Protein AF-A0A961S2N0-F1 (afdb_monomer_lite)

Sequence (56 aa):
MTDALPLYAKVKDHILENIRSGAWAPGFRVPSENELVESFGISRMTANRALRELMN

Foldseek 3Di:
DDPPPPLLVVLLVVVVCCVVVCVQPVVRDDDDLVRCCVVSVDDSVSSVVSVVVNVD

Structure (mmCIF, N/CA/C/O backbone):
data_AF-A0A961S2N0-F1
#
_entry.id   AF-A0A961S2N0-F1
#
loop_
_atom_site.group_PDB
_atom_site.id
_atom_site.type_symbol
_atom_site.label_atom_id
_atom_site.label_alt_id
_atom_site.label_comp_id
_atom_site.label_asym_id
_atom_site.label_entity_id
_atom_site.label_seq_id
_atom_site.pdbx_PDB_ins_code
_atom_site.Cartn_x
_atom_site.Cartn_y
_atom_site.Cartn_z
_atom_site.occupancy
_atom_site.B_iso_or_equiv
_atom_site.auth_seq_id
_atom_site.auth_comp_id
_atom_site.auth_asym_id
_atom_site.auth_atom_id
_atom_site.pdbx_PDB_model_num
ATOM 1 N N . MET A 1 1 ? -6.333 -8.932 -23.380 1.00 39.78 1 MET A N 1
ATOM 2 C CA . MET A 1 1 ? -4.903 -8.620 -23.605 1.00 39.78 1 MET A CA 1
ATOM 3 C C . MET A 1 1 ? -4.428 -7.853 -22.384 1.00 39.78 1 MET A C 1
ATOM 5 O O . MET A 1 1 ? -5.189 -7.042 -21.886 1.00 39.78 1 MET A O 1
ATOM 9 N N . THR A 1 2 ? -3.289 -8.242 -21.820 1.00 49.44 2 THR A N 1
ATOM 10 C CA . THR A 1 2 ? -2.846 -7.981 -20.438 1.00 49.44 2 THR A CA 1
ATOM 11 C C . THR A 1 2 ? -2.818 -6.499 -20.062 1.00 49.44 2 THR A C 1
ATOM 13 O O . THR A 1 2 ? -1.841 -5.809 -20.349 1.00 49.44 2 THR A O 1
ATOM 16 N N . ASP A 1 3 ? -3.862 -6.040 -19.372 1.00 57.16 3 ASP A N 1
ATOM 17 C CA . ASP A 1 3 ? -3.870 -4.757 -18.673 1.00 57.16 3 ASP A CA 1
ATOM 18 C C . ASP A 1 3 ? -2.994 -4.910 -17.423 1.00 57.16 3 ASP A C 1
ATOM 20 O O . ASP A 1 3 ? -3.434 -5.305 -16.341 1.00 57.16 3 ASP A O 1
ATOM 24 N N . ALA A 1 4 ? -1.682 -4.778 -17.614 1.00 70.88 4 ALA A N 1
ATOM 25 C CA . ALA A 1 4 ? -0.733 -4.833 -16.520 1.00 70.88 4 ALA A CA 1
ATOM 26 C C . ALA A 1 4 ? -0.900 -3.551 -15.703 1.00 70.88 4 ALA A C 1
ATOM 28 O O . ALA A 1 4 ? -0.255 -2.542 -15.988 1.00 70.88 4 ALA A O 1
ATOM 29 N N . LEU A 1 5 ? -1.781 -3.603 -14.697 1.00 75.31 5 LEU A N 1
ATOM 30 C CA . LEU A 1 5 ? -1.970 -2.514 -13.747 1.00 75.31 5 LEU A CA 1
ATOM 31 C C . LEU A 1 5 ? -0.600 -1.999 -13.276 1.00 75.31 5 LEU A C 1
ATOM 33 O O . LEU A 1 5 ? 0.266 -2.814 -12.915 1.00 75.31 5 LEU A O 1
ATOM 37 N N . PRO A 1 6 ? -0.390 -0.670 -13.263 1.00 87.31 6 PRO A N 1
ATOM 38 C CA . PRO A 1 6 ? 0.834 -0.081 -12.747 1.00 87.31 6 PRO A CA 1
ATOM 39 C C . PRO A 1 6 ? 1.163 -0.617 -11.351 1.00 87.31 6 PRO A C 1
ATOM 41 O O . PRO A 1 6 ? 0.269 -0.867 -10.545 1.00 87.31 6 PRO A O 1
ATOM 44 N N . LEU A 1 7 ? 2.450 -0.749 -11.024 1.00 87.56 7 LEU A N 1
ATOM 45 C CA . LEU A 1 7 ? 2.877 -1.296 -9.727 1.00 87.56 7 LEU A CA 1
ATOM 46 C C . LEU A 1 7 ? 2.266 -0.547 -8.531 1.00 87.56 7 LEU A C 1
ATOM 48 O O . LE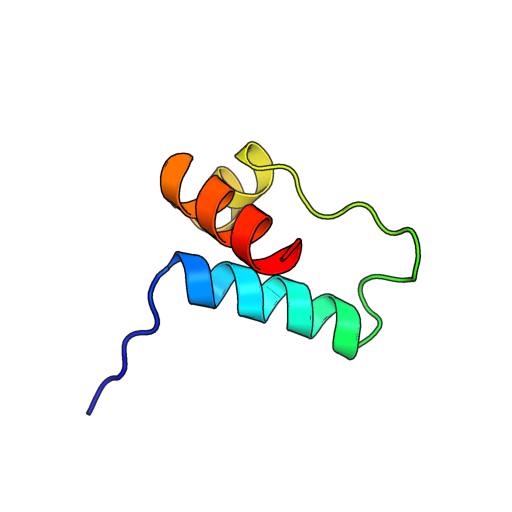U A 1 7 ? 1.856 -1.178 -7.562 1.00 87.56 7 LEU A O 1
ATOM 52 N N . TYR A 1 8 ? 2.128 0.780 -8.620 1.00 88.81 8 TYR A N 1
ATOM 53 C CA . TYR A 1 8 ? 1.474 1.568 -7.570 1.00 88.81 8 TYR A CA 1
ATOM 54 C C . TYR A 1 8 ? -0.021 1.228 -7.424 1.00 88.81 8 TYR A C 1
ATOM 56 O O . TYR A 1 8 ? -0.548 1.257 -6.316 1.00 88.81 8 TYR A O 1
ATOM 64 N N . ALA A 1 9 ? -0.700 0.889 -8.526 1.00 89.81 9 ALA A N 1
ATOM 65 C CA . ALA A 1 9 ? -2.106 0.505 -8.514 1.00 89.81 9 ALA A CA 1
ATOM 66 C C . ALA A 1 9 ? -2.289 -0.856 -7.834 1.00 89.81 9 ALA A C 1
ATOM 68 O O . ALA A 1 9 ? -3.176 -0.993 -7.004 1.00 89.81 9 ALA A O 1
ATOM 69 N N . LYS A 1 10 ? -1.378 -1.812 -8.073 1.00 89.19 10 LYS A N 1
ATOM 70 C CA . LYS A 1 10 ? -1.378 -3.108 -7.371 1.00 89.19 10 LYS A CA 1
ATOM 71 C C . LYS A 1 10 ? -1.222 -2.959 -5.856 1.00 89.19 10 LYS A C 1
ATOM 73 O O . LYS A 1 10 ? -1.921 -3.626 -5.102 1.00 89.19 10 LYS A O 1
ATOM 78 N N . VAL A 1 11 ? -0.332 -2.070 -5.406 1.00 90.50 11 VAL A N 1
ATOM 79 C CA . VAL A 1 11 ? -0.159 -1.777 -3.971 1.00 90.50 11 VAL A CA 1
ATOM 80 C C . VAL A 1 11 ? -1.422 -1.152 -3.386 1.00 90.50 11 VAL A C 1
ATOM 82 O O . VAL A 1 11 ? -1.871 -1.556 -2.315 1.00 90.50 11 VAL A O 1
ATOM 85 N N . LYS A 1 12 ? -2.018 -0.189 -4.097 1.00 89.06 12 LYS A N 1
ATOM 86 C CA . LYS A 1 12 ? -3.264 0.452 -3.672 1.00 89.06 12 LYS A CA 1
ATOM 87 C C . LYS A 1 12 ? -4.400 -0.562 -3.547 1.00 89.06 12 LYS A C 1
ATOM 89 O O . LYS A 1 12 ? -5.075 -0.585 -2.522 1.00 89.06 12 LYS A O 1
ATOM 94 N N . ASP A 1 13 ? -4.582 -1.411 -4.553 1.00 90.88 13 ASP A N 1
ATOM 95 C CA . ASP A 1 13 ? -5.630 -2.431 -4.553 1.00 90.88 13 ASP A CA 1
ATOM 96 C C . ASP A 1 13 ? -5.432 -3.427 -3.412 1.00 90.88 13 ASP A C 1
ATOM 98 O O . ASP A 1 13 ? -6.391 -3.734 -2.712 1.00 90.88 13 ASP A O 1
ATOM 102 N N . HIS A 1 14 ? -4.191 -3.842 -3.137 1.00 90.19 14 HIS A N 1
ATOM 103 C CA . HIS A 1 14 ? -3.887 -4.689 -1.986 1.00 90.19 14 HIS A CA 1
ATOM 104 C C . HIS A 1 14 ? -4.289 -4.034 -0.657 1.00 90.19 14 HIS A C 1
ATOM 106 O O . HIS A 1 14 ? -4.927 -4.666 0.182 1.00 90.19 14 HIS A O 1
ATOM 112 N N . ILE A 1 15 ? -3.955 -2.757 -0.456 1.00 88.50 15 ILE A N 1
ATOM 113 C CA . ILE A 1 15 ? -4.350 -2.019 0.752 1.00 88.50 15 ILE A CA 1
ATOM 114 C C . ILE A 1 15 ? -5.880 -1.953 0.866 1.00 88.50 15 ILE A C 1
ATOM 116 O O . ILE A 1 15 ? -6.445 -2.260 1.916 1.00 88.50 15 ILE A O 1
ATOM 120 N N . LEU A 1 16 ? -6.562 -1.590 -0.221 1.00 89.50 16 LEU A N 1
ATOM 121 C CA . LEU A 1 16 ? -8.020 -1.496 -0.252 1.00 89.50 16 LEU A CA 1
ATOM 122 C C . LEU A 1 16 ? -8.692 -2.849 -0.005 1.00 89.50 16 LEU A C 1
ATOM 124 O O . LEU A 1 16 ? -9.716 -2.896 0.671 1.00 89.50 16 LEU A O 1
ATOM 128 N N . GLU A 1 17 ? -8.133 -3.941 -0.518 1.00 92.25 17 GLU A N 1
ATOM 129 C CA . GLU A 1 17 ? -8.641 -5.294 -0.306 1.00 92.25 17 GLU A CA 1
ATOM 130 C C . GLU A 1 17 ? -8.517 -5.719 1.161 1.00 92.25 17 GLU A C 1
ATOM 132 O O . GLU A 1 17 ? -9.474 -6.245 1.729 1.00 92.25 17 GLU A O 1
ATOM 137 N N . ASN A 1 18 ? -7.396 -5.414 1.820 1.00 91.06 18 ASN A N 1
ATOM 138 C CA . ASN A 1 18 ? -7.233 -5.681 3.251 1.00 91.06 18 ASN A CA 1
ATOM 139 C C . ASN A 1 18 ? -8.225 -4.881 4.112 1.00 91.06 18 ASN A C 1
ATOM 141 O O . ASN A 1 18 ? -8.757 -5.399 5.093 1.00 91.06 18 ASN A O 1
ATOM 145 N N . ILE A 1 19 ? -8.524 -3.636 3.729 1.00 88.81 19 ILE A N 1
ATOM 146 C CA . ILE A 1 19 ? -9.540 -2.820 4.411 1.00 88.81 19 ILE A CA 1
ATOM 147 C C . ILE A 1 19 ? -10.941 -3.403 4.169 1.00 88.81 19 ILE A C 1
ATOM 149 O O . ILE A 1 19 ? -11.706 -3.595 5.111 1.00 88.81 19 ILE A O 1
ATOM 153 N N . ARG A 1 20 ? -11.285 -3.721 2.913 1.00 90.06 20 ARG A N 1
ATOM 154 C CA . ARG A 1 20 ? -12.613 -4.235 2.524 1.00 90.06 20 ARG A CA 1
ATOM 155 C C . ARG A 1 20 ? -12.909 -5.618 3.092 1.00 90.06 20 ARG A C 1
ATOM 157 O O . ARG A 1 20 ? -14.048 -5.886 3.455 1.00 90.06 20 ARG A O 1
ATOM 164 N N . SER A 1 21 ? -11.903 -6.485 3.161 1.00 92.94 21 SER A N 1
ATOM 165 C CA . SER A 1 21 ? -12.015 -7.812 3.776 1.00 92.94 21 SE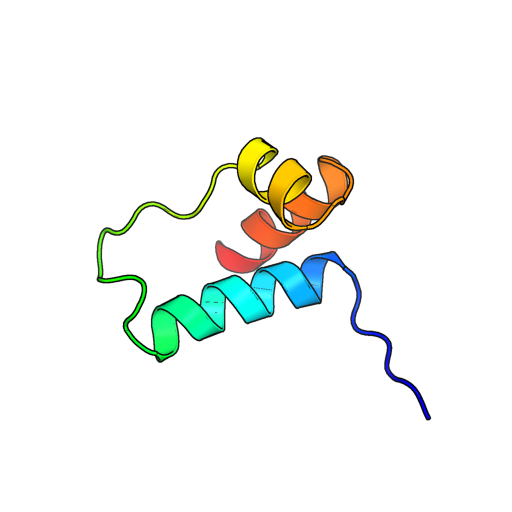R A CA 1
ATOM 166 C C . SER A 1 21 ? -12.105 -7.755 5.303 1.00 92.94 21 SER A C 1
ATOM 168 O O . SER A 1 21 ? -12.436 -8.759 5.927 1.00 92.94 21 SER A O 1
ATOM 170 N N . GLY A 1 22 ? -11.821 -6.597 5.912 1.00 89.50 22 GLY A N 1
ATOM 171 C CA . GLY A 1 22 ? -11.753 -6.434 7.362 1.00 89.50 22 GLY A CA 1
ATOM 172 C C . GLY A 1 22 ? -10.469 -6.985 7.985 1.00 89.50 22 GLY A C 1
ATOM 173 O O . GLY A 1 22 ? -10.351 -6.980 9.209 1.00 89.50 22 GLY A O 1
ATOM 174 N N . ALA A 1 23 ? -9.499 -7.425 7.173 1.00 91.31 23 ALA A N 1
ATOM 175 C CA . ALA A 1 23 ? -8.181 -7.832 7.652 1.00 91.31 23 ALA A CA 1
ATOM 176 C C . ALA A 1 23 ? -7.468 -6.674 8.368 1.00 91.31 23 ALA A C 1
ATOM 178 O O . ALA A 1 23 ? -6.783 -6.885 9.369 1.00 91.31 23 ALA A O 1
ATOM 179 N N . TRP A 1 24 ? -7.659 -5.441 7.885 1.00 91.62 2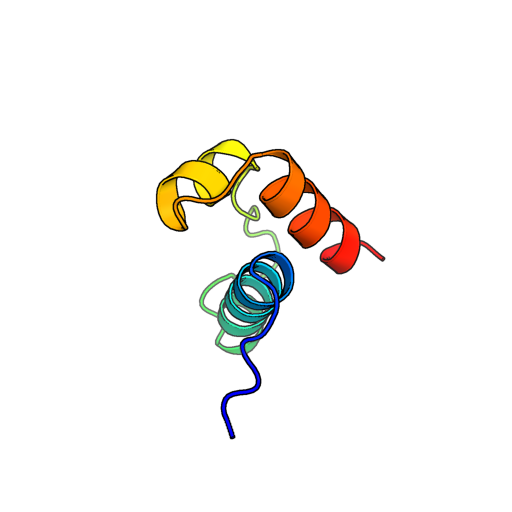4 TRP A N 1
ATOM 180 C CA . TRP A 1 24 ? -7.182 -4.222 8.539 1.00 91.62 24 TRP A CA 1
ATOM 181 C C . TRP A 1 24 ? -8.352 -3.493 9.193 1.00 91.62 24 TRP A C 1
ATOM 183 O O . TRP A 1 24 ? -9.133 -2.805 8.534 1.00 91.62 24 TRP A O 1
ATOM 193 N N . ALA A 1 25 ? -8.471 -3.660 10.509 1.00 86.81 25 ALA A N 1
ATOM 194 C CA . ALA A 1 25 ? -9.496 -2.997 11.303 1.00 86.81 25 ALA A CA 1
ATOM 195 C C . ALA A 1 25 ? -9.338 -1.461 11.280 1.00 86.81 25 ALA A C 1
ATOM 197 O O . ALA A 1 25 ? -8.233 -0.950 11.071 1.00 86.81 25 ALA A O 1
ATOM 198 N N . PRO A 1 26 ? -10.410 -0.694 11.554 1.00 83.12 26 PRO A N 1
ATOM 199 C CA . PRO A 1 26 ? -10.302 0.748 11.746 1.00 83.12 26 PRO A CA 1
ATOM 200 C C . PRO A 1 26 ? -9.228 1.097 12.786 1.00 83.12 26 PRO A C 1
ATOM 202 O O . PRO A 1 26 ? -9.220 0.555 13.889 1.00 83.12 26 PRO A O 1
ATOM 205 N N . GLY A 1 27 ? -8.308 1.995 12.425 1.00 84.81 27 GLY A N 1
ATOM 206 C CA . GLY A 1 27 ? -7.156 2.355 13.261 1.00 84.81 27 GLY A CA 1
ATOM 207 C C . GLY A 1 27 ? -5.916 1.476 13.059 1.00 84.81 27 GLY A C 1
ATOM 208 O O . GLY A 1 27 ? -4.868 1.776 13.632 1.00 84.81 27 GLY A O 1
ATOM 209 N N . PHE A 1 28 ? -5.992 0.437 12.223 1.00 88.19 28 PHE A N 1
ATOM 210 C CA . PHE A 1 28 ? -4.816 -0.305 11.786 1.00 88.19 28 PHE A CA 1
ATOM 211 C C . PHE A 1 28 ? -3.867 0.617 11.013 1.00 88.19 28 PHE A C 1
ATOM 213 O O . PHE A 1 28 ? -4.276 1.385 10.138 1.00 88.19 28 PHE A O 1
ATOM 220 N N . ARG A 1 29 ? -2.579 0.547 11.348 1.00 87.19 29 ARG A N 1
ATOM 221 C CA . ARG A 1 29 ? -1.547 1.339 10.684 1.00 87.19 29 ARG A CA 1
ATOM 222 C C . ARG A 1 29 ? -1.230 0.713 9.327 1.00 87.19 29 ARG A C 1
ATOM 224 O O . ARG A 1 29 ? -0.783 -0.426 9.265 1.00 87.19 29 ARG A O 1
ATOM 231 N N . VAL A 1 30 ? -1.411 1.486 8.258 1.00 87.25 30 VAL A N 1
ATOM 232 C CA . VAL A 1 30 ? -0.977 1.103 6.906 1.00 87.25 30 VAL A CA 1
ATOM 233 C C . VAL A 1 30 ? 0.547 0.892 6.898 1.00 87.25 30 VAL A C 1
ATOM 235 O O . VAL A 1 30 ? 1.249 1.681 7.539 1.00 87.25 30 VAL A O 1
ATOM 238 N N . PRO A 1 31 ? 1.066 -0.125 6.181 1.00 90.25 31 PRO A N 1
ATOM 239 C CA . PRO A 1 31 ? 2.501 -0.356 6.066 1.00 90.25 31 PRO A CA 1
ATOM 240 C C . PRO A 1 31 ? 3.255 0.887 5.590 1.00 90.25 31 PRO A C 1
ATOM 242 O O . PRO A 1 31 ? 2.800 1.628 4.715 1.00 90.25 31 PRO A O 1
ATOM 245 N N . SER A 1 32 ? 4.437 1.093 6.158 1.00 91.69 32 SER A N 1
ATOM 246 C CA . SER A 1 32 ? 5.339 2.182 5.798 1.00 91.69 32 SER A CA 1
ATOM 247 C C . SER A 1 32 ? 5.870 2.006 4.372 1.00 91.69 32 SER A C 1
ATOM 249 O O . SER A 1 32 ? 5.915 0.900 3.838 1.00 91.69 32 SER A O 1
ATOM 251 N N . GLU A 1 33 ? 6.381 3.077 3.762 1.00 91.75 33 GLU A N 1
ATOM 252 C CA . GLU A 1 33 ? 6.975 3.006 2.417 1.00 91.75 33 GLU A CA 1
ATOM 253 C C . GLU A 1 33 ? 8.062 1.933 2.295 1.00 91.75 33 GLU A C 1
ATOM 255 O O . GLU A 1 33 ? 8.098 1.217 1.300 1.00 91.75 33 GLU A O 1
ATOM 260 N N . ASN A 1 34 ? 8.932 1.805 3.302 1.00 93.19 34 ASN A N 1
ATOM 261 C CA . ASN A 1 34 ? 9.977 0.779 3.306 1.00 93.19 34 ASN A CA 1
ATOM 262 C C . ASN A 1 34 ? 9.384 -0.637 3.371 1.00 93.19 34 ASN A C 1
ATOM 264 O O . ASN A 1 34 ? 9.821 -1.502 2.624 1.00 93.19 34 ASN A O 1
ATOM 268 N N . GLU A 1 35 ? 8.344 -0.853 4.180 1.00 93.25 35 GLU A N 1
ATOM 269 C CA . GLU A 1 35 ? 7.675 -2.157 4.282 1.00 93.25 35 GLU A CA 1
ATOM 270 C C . GLU A 1 35 ? 7.012 -2.542 2.951 1.00 93.25 35 GLU A C 1
ATOM 272 O O . GLU A 1 35 ? 7.056 -3.699 2.539 1.00 93.25 35 GLU A O 1
ATOM 277 N N . LEU A 1 36 ? 6.447 -1.567 2.230 1.00 91.75 36 LEU A N 1
ATOM 278 C CA . LEU A 1 36 ? 5.890 -1.776 0.891 1.00 91.75 36 LEU A CA 1
ATOM 279 C C . LEU A 1 36 ? 6.979 -2.056 -0.154 1.00 91.75 36 LEU A C 1
ATOM 281 O O . LEU A 1 36 ? 6.787 -2.895 -1.031 1.00 91.75 36 LEU A O 1
ATOM 285 N N . VAL A 1 37 ? 8.124 -1.377 -0.066 1.00 94.12 37 VAL A N 1
ATOM 286 C CA . VAL A 1 37 ? 9.297 -1.650 -0.914 1.00 94.12 37 VAL A CA 1
ATOM 287 C C . VAL A 1 37 ? 9.756 -3.095 -0.733 1.00 94.12 37 VAL A C 1
ATOM 289 O O . VAL A 1 37 ? 9.930 -3.798 -1.725 1.00 94.12 37 VAL A O 1
ATOM 292 N N . GLU A 1 38 ? 9.896 -3.550 0.512 1.00 94.19 38 GLU A N 1
ATOM 293 C CA . GLU A 1 38 ? 10.338 -4.910 0.832 1.00 94.19 38 GLU A CA 1
ATOM 294 C C . GLU A 1 38 ? 9.291 -5.967 0.456 1.00 94.19 38 GLU A C 1
ATOM 296 O O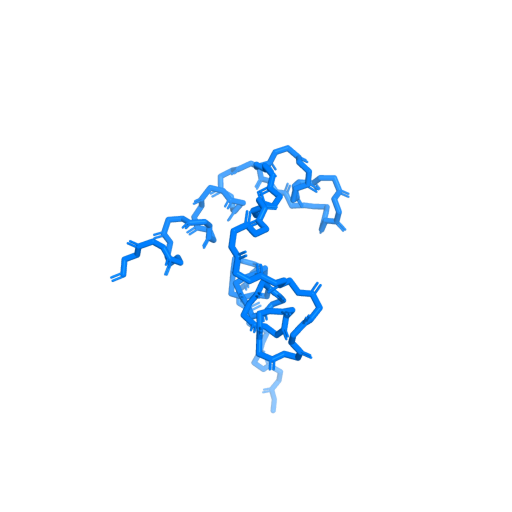 . GLU A 1 38 ? 9.636 -6.988 -0.132 1.00 94.19 38 GLU A O 1
ATOM 301 N N . SER A 1 39 ? 8.007 -5.703 0.715 1.00 89.75 39 SER A N 1
ATOM 302 C CA . SER A 1 39 ? 6.923 -6.666 0.462 1.00 89.75 39 SER A CA 1
ATOM 303 C C . SER A 1 39 ? 6.616 -6.852 -1.025 1.00 89.75 39 SER A C 1
ATOM 305 O O . SER A 1 39 ? 6.280 -7.953 -1.455 1.00 89.75 39 SER A O 1
ATOM 307 N N . PHE A 1 40 ? 6.711 -5.782 -1.821 1.00 88.94 40 PHE A N 1
ATOM 308 C CA . PHE A 1 40 ? 6.344 -5.803 -3.243 1.00 88.94 40 PHE A CA 1
ATOM 309 C C . PHE A 1 40 ? 7.551 -5.773 -4.191 1.00 88.94 40 PHE A C 1
ATOM 311 O O . PHE A 1 40 ? 7.364 -5.889 -5.403 1.00 88.94 40 PHE A O 1
ATOM 318 N N . GLY A 1 41 ? 8.774 -5.600 -3.678 1.00 92.19 41 GLY A N 1
ATOM 319 C CA . GLY A 1 41 ? 9.988 -5.501 -4.496 1.00 92.19 41 GLY A CA 1
ATOM 320 C C . GLY A 1 41 ? 9.995 -4.277 -5.418 1.00 92.19 41 GLY A C 1
ATOM 321 O O . GLY A 1 41 ? 10.498 -4.341 -6.539 1.00 92.19 41 GLY A O 1
ATOM 322 N N . ILE A 1 42 ? 9.384 -3.172 -4.981 1.00 91.56 42 ILE A N 1
ATOM 323 C CA . ILE A 1 42 ? 9.205 -1.954 -5.786 1.00 91.56 42 ILE A CA 1
ATOM 324 C C . ILE A 1 42 ? 10.115 -0.819 -5.324 1.00 91.56 42 ILE A C 1
ATOM 326 O O . ILE A 1 42 ? 10.556 -0.779 -4.184 1.00 91.56 42 ILE A O 1
ATOM 330 N N . SER A 1 43 ? 10.341 0.175 -6.184 1.00 93.62 43 SER A N 1
ATOM 331 C CA . SER A 1 43 ? 11.061 1.395 -5.801 1.00 93.62 43 SER A CA 1
ATOM 332 C C . SER A 1 43 ? 10.293 2.226 -4.767 1.00 93.62 43 SER A C 1
ATOM 334 O O . SER A 1 43 ? 9.066 2.342 -4.838 1.00 93.62 43 SER A O 1
ATOM 336 N N . ARG A 1 44 ? 11.020 2.932 -3.886 1.00 93.25 44 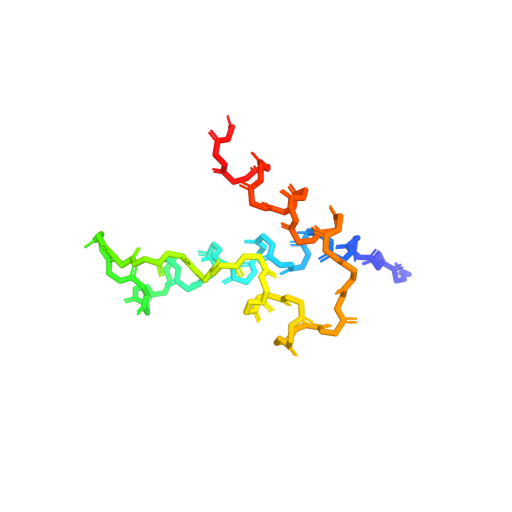ARG A N 1
ATOM 337 C CA . ARG A 1 44 ? 10.434 3.850 -2.887 1.00 93.25 44 ARG A CA 1
ATOM 338 C C . ARG A 1 44 ? 9.502 4.895 -3.509 1.00 93.25 44 ARG A C 1
ATOM 340 O O . ARG A 1 44 ? 8.439 5.157 -2.966 1.00 93.25 44 ARG A O 1
ATOM 347 N N . MET A 1 45 ? 9.852 5.444 -4.676 1.00 93.38 45 MET A N 1
ATOM 348 C CA . MET A 1 45 ? 8.990 6.399 -5.394 1.00 93.38 45 MET A CA 1
ATOM 349 C C . MET A 1 45 ? 7.625 5.799 -5.771 1.00 93.38 45 MET A C 1
ATOM 351 O O . MET A 1 45 ? 6.609 6.489 -5.718 1.00 93.38 45 MET A O 1
ATOM 355 N N . THR A 1 46 ? 7.586 4.510 -6.117 1.00 92.75 46 THR A N 1
ATOM 356 C CA . THR A 1 46 ? 6.353 3.790 -6.461 1.00 92.75 46 THR A CA 1
ATOM 357 C C . THR A 1 46 ? 5.505 3.526 -5.218 1.00 92.75 46 THR A C 1
ATOM 359 O O . THR A 1 46 ? 4.293 3.730 -5.264 1.00 92.75 46 THR A O 1
ATOM 362 N N . ALA A 1 47 ? 6.135 3.136 -4.103 1.00 92.75 47 ALA A N 1
ATOM 363 C CA . ALA A 1 47 ? 5.463 2.974 -2.813 1.00 92.75 47 ALA A CA 1
ATOM 364 C C . ALA A 1 47 ? 4.876 4.306 -2.308 1.00 92.75 47 ALA A C 1
ATOM 366 O O . ALA A 1 47 ? 3.700 4.361 -1.948 1.00 92.75 47 ALA A O 1
ATOM 367 N N . ASN A 1 48 ? 5.650 5.399 -2.377 1.00 92.44 48 ASN A N 1
ATOM 368 C CA . ASN A 1 48 ? 5.188 6.744 -2.017 1.00 92.44 48 ASN A CA 1
ATOM 369 C C . ASN A 1 48 ? 3.960 7.154 -2.833 1.00 92.44 48 ASN A C 1
ATOM 371 O O . ASN A 1 48 ? 2.978 7.650 -2.284 1.00 92.44 48 ASN A O 1
ATOM 375 N N . ARG A 1 49 ? 4.004 6.917 -4.152 1.00 91.31 49 ARG A N 1
ATOM 376 C CA . ARG A 1 49 ? 2.886 7.219 -5.046 1.00 91.31 49 ARG A CA 1
ATOM 377 C C . ARG A 1 49 ? 1.632 6.440 -4.657 1.00 91.31 49 ARG A C 1
ATOM 379 O O . ARG A 1 49 ? 0.568 7.039 -4.587 1.00 91.31 49 ARG A O 1
ATOM 386 N N . ALA A 1 50 ? 1.751 5.142 -4.376 1.00 90.38 50 ALA A N 1
ATOM 387 C CA . ALA A 1 50 ? 0.612 4.320 -3.971 1.00 90.38 50 ALA A CA 1
ATOM 388 C C . ALA A 1 50 ? -0.053 4.839 -2.686 1.00 90.38 50 ALA A C 1
ATOM 390 O O . ALA A 1 50 ? -1.275 4.947 -2.633 1.00 90.38 50 ALA A O 1
ATOM 391 N N . LEU A 1 51 ? 0.749 5.215 -1.683 1.00 90.19 51 LEU A N 1
ATOM 392 C CA . LEU A 1 51 ? 0.246 5.788 -0.433 1.00 90.19 51 LEU A CA 1
ATOM 393 C C . LEU A 1 51 ? -0.408 7.160 -0.642 1.00 90.19 51 LEU A C 1
ATOM 395 O O . LEU A 1 51 ? -1.472 7.418 -0.089 1.00 90.19 51 LEU A O 1
ATOM 399 N N . ARG A 1 52 ? 0.190 8.036 -1.460 1.00 89.81 52 ARG A N 1
ATOM 400 C CA . ARG A 1 52 ? -0.387 9.354 -1.784 1.00 89.81 52 ARG A CA 1
ATOM 401 C C . ARG A 1 52 ? -1.753 9.247 -2.455 1.00 89.81 52 ARG A C 1
ATOM 403 O O . ARG A 1 52 ? -2.656 9.981 -2.083 1.00 89.81 52 ARG A O 1
ATOM 410 N N . GLU A 1 53 ? -1.900 8.324 -3.399 1.00 87.94 53 GLU A N 1
ATOM 411 C CA . GLU A 1 53 ? -3.158 8.062 -4.114 1.00 87.94 53 GLU A CA 1
ATOM 412 C C . GL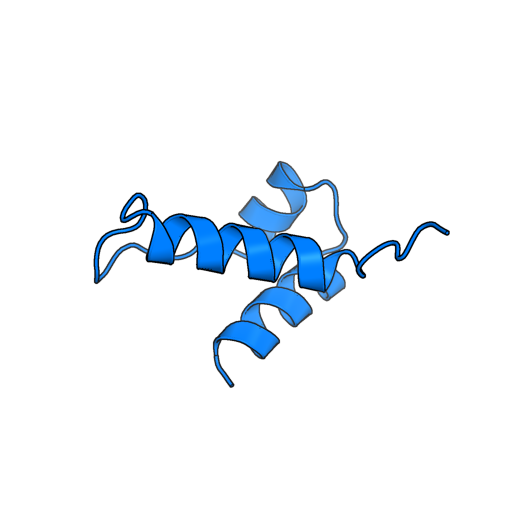U A 1 53 ? -4.245 7.443 -3.218 1.00 87.94 53 GLU A C 1
ATOM 414 O O . GLU A 1 53 ? -5.405 7.410 -3.610 1.00 87.94 53 GLU A O 1
ATOM 419 N N . LEU A 1 54 ? -3.887 6.916 -2.042 1.00 83.94 54 LEU A N 1
ATOM 420 C CA . LEU A 1 54 ? -4.841 6.403 -1.054 1.00 83.94 54 LEU A CA 1
ATOM 421 C C . LEU A 1 54 ? -5.373 7.513 -0.129 1.00 83.94 54 LEU A C 1
ATOM 423 O O . LEU A 1 54 ? -6.475 7.402 0.398 1.00 83.94 54 LEU A O 1
ATOM 427 N N . MET A 1 55 ? -4.572 8.558 0.103 1.00 79.19 55 MET A N 1
ATOM 428 C CA . MET A 1 55 ? -4.892 9.671 1.008 1.00 79.19 55 MET A CA 1
ATOM 429 C C . MET A 1 55 ? -5.659 10.816 0.329 1.00 79.19 55 MET A C 1
ATOM 431 O O . MET A 1 55 ? -5.973 11.802 0.996 1.00 79.19 55 MET A O 1
ATOM 435 N N . ASN A 1 56 ? -5.911 10.712 -0.976 1.00 61.03 56 ASN A N 1
ATOM 436 C CA . ASN A 1 56 ? -6.529 11.745 -1.805 1.00 61.03 56 ASN A CA 1
ATOM 437 C C . ASN A 1 56 ? -7.867 11.268 -2.367 1.00 61.03 56 ASN A C 1
ATOM 439 O O . ASN A 1 56 ? -8.770 12.121 -2.491 1.00 61.03 56 ASN A O 1
#

Secondary structure (DSSP, 8-state):
------HHHHHHHHHHHHHHTTSS-TTPPPPPHHHHHHHHT--HHHHHHHHHHH--

Radius of gyration: 11.45 Å; chains: 1; bounding box: 24×20×37 Å

pLDDT: mean 86.67, std 10.75, range [39.78, 94.19]